Protein AF-A0A7S4NX25-F1 (afdb_monomer_lite)

Organism: NCBI:txid180227

Foldseek 3Di:
DPPDPPDPQWPWDKDFALAAKKKKDKPAWFKWWFDPDDPPGDTHTDHDDPPGIDMFGGQLNCFQLLNPRPGIIMTGGNPDPDDMDMDMDGDHDDQLDKRHHDPVNDDVPDDRPDDIFGRHPCGSPPVDVVSVVVSVVVD

Sequence (139 aa):
QQQQQQDPEMGAGSHVDYGALTLIAEDCAGLEVQRRGSLDNPWEDVPHVEGAFVVNTGYVLEKLTNGRLPATRHRVQNKNAMDRYSLALFLDPNPESIVKPLEALMKEGEKPKYEQCVAGHKGVRFGNPKYLELAAARA

pLDDT: mean 85.26, std 15.99, range [35.06, 98.12]

InterPro domains:
  IPR005123 Oxoglutarate/iron-dependent dioxygenase domain [PS51471] (1-93)
  IPR027443 Isopenicillin N synthase-like superfamily [G3DSA:2.60.120.330] (1-124)
  IPR044861 Isopenicillin N synthase-like, Fe(2+) 2OG dioxygenase domain [PF03171] (5-93)

Secondary structure (DSSP, 8-state):
-------TTEEEEEE--SSSEEEEEESS--EEEE-SS-TTSPEEEPPP-TTPPEEEE-HHHHHHTTTSSPPPEEEEE---SS---EEEEEE---TT-EE---GGGSPTTPPPSS--EESSHHHHHH--HHHHHHHHTT-

Structure (mmCIF, N/CA/C/O backbone):
data_AF-A0A7S4NX25-F1
#
_entry.id   AF-A0A7S4NX25-F1
#
loop_
_atom_site.group_PDB
_atom_site.id
_atom_site.type_symbol
_atom_site.label_atom_id
_atom_site.label_alt_id
_atom_site.label_comp_id
_atom_site.label_asym_id
_atom_site.label_entity_id
_atom_site.label_seq_id
_atom_site.pdbx_PDB_ins_code
_atom_site.Cartn_x
_atom_site.Cartn_y
_atom_site.Cartn_z
_atom_site.occupancy
_atom_site.B_iso_or_equiv
_atom_site.auth_seq_id
_atom_site.auth_comp_id
_atom_site.auth_asym_id
_atom_site.auth_atom_id
_atom_site.pdbx_PDB_model_num
ATOM 1 N N . GLN A 1 1 ? 15.899 10.314 11.008 1.00 35.97 1 GLN A N 1
ATOM 2 C CA . GLN A 1 1 ? 15.892 9.881 9.598 1.00 35.97 1 GLN A CA 1
ATOM 3 C C . GLN A 1 1 ? 16.648 8.564 9.559 1.00 35.97 1 GLN A C 1
ATOM 5 O O . GLN A 1 1 ? 17.832 8.575 9.851 1.00 35.97 1 GLN A O 1
ATOM 10 N N . GLN A 1 2 ? 15.977 7.431 9.346 1.00 35.06 2 GLN A N 1
ATOM 11 C CA . GLN A 1 2 ? 16.694 6.192 9.040 1.00 35.06 2 GLN A CA 1
ATOM 12 C C . GLN A 1 2 ? 16.999 6.246 7.546 1.00 35.06 2 GLN A C 1
ATOM 14 O O . GLN A 1 2 ? 16.084 6.148 6.732 1.00 35.06 2 GLN A O 1
ATOM 19 N N . GLN A 1 3 ? 18.257 6.510 7.200 1.00 35.75 3 GLN A N 1
ATOM 20 C CA . GLN A 1 3 ? 18.756 6.269 5.853 1.00 35.75 3 GLN A CA 1
ATOM 21 C C . GLN A 1 3 ? 18.733 4.753 5.655 1.00 35.75 3 GLN A C 1
ATOM 23 O O . GLN A 1 3 ? 19.567 4.040 6.207 1.00 35.75 3 GLN A O 1
ATOM 28 N N . GLN A 1 4 ? 17.724 4.252 4.941 1.00 47.66 4 GLN A N 1
ATOM 29 C CA . GLN A 1 4 ? 17.807 2.916 4.364 1.00 47.66 4 GLN A CA 1
ATOM 30 C C . GLN A 1 4 ? 18.975 2.957 3.376 1.00 47.66 4 GLN A C 1
ATOM 32 O O . GLN A 1 4 ? 18.961 3.775 2.457 1.00 47.66 4 GLN A O 1
ATOM 37 N N . GLN A 1 5 ? 20.000 2.134 3.608 1.00 42.06 5 GLN A N 1
ATOM 38 C CA . GLN A 1 5 ? 21.013 1.839 2.598 1.00 42.06 5 GLN A CA 1
ATOM 39 C C . GLN A 1 5 ? 20.265 1.398 1.339 1.00 42.06 5 GLN A C 1
ATOM 41 O O . GLN A 1 5 ? 19.586 0.371 1.349 1.00 42.06 5 GLN A O 1
ATOM 46 N N . GLN A 1 6 ? 20.301 2.235 0.305 1.00 47.44 6 GLN A N 1
ATOM 47 C CA . GLN A 1 6 ? 19.767 1.879 -0.998 1.00 47.44 6 GLN A CA 1
ATOM 48 C C . GLN A 1 6 ? 20.719 0.841 -1.576 1.00 47.44 6 GLN A C 1
ATOM 50 O O . GLN A 1 6 ? 21.867 1.148 -1.892 1.00 47.44 6 GLN A O 1
ATOM 55 N N . ASP A 1 7 ? 20.248 -0.398 -1.625 1.00 58.88 7 ASP A N 1
ATOM 56 C CA . ASP A 1 7 ? 20.858 -1.423 -2.451 1.00 58.88 7 ASP A CA 1
ATOM 57 C C . ASP A 1 7 ? 20.791 -0.924 -3.906 1.00 58.88 7 ASP A C 1
ATOM 59 O O . ASP A 1 7 ? 19.689 -0.587 -4.355 1.00 58.88 7 ASP A O 1
ATOM 63 N N . PRO A 1 8 ? 21.921 -0.791 -4.625 1.00 59.72 8 PRO A N 1
ATOM 64 C CA . PRO A 1 8 ? 21.924 -0.313 -6.008 1.00 59.72 8 PRO A CA 1
ATOM 65 C C . PRO A 1 8 ? 21.046 -1.159 -6.946 1.00 59.72 8 PRO A C 1
ATOM 67 O O . PRO A 1 8 ? 20.664 -0.677 -8.011 1.00 59.72 8 PRO A O 1
ATOM 70 N N . GLU A 1 9 ? 20.672 -2.379 -6.548 1.00 71.12 9 GLU A N 1
ATOM 71 C CA . GLU A 1 9 ? 19.756 -3.248 -7.294 1.00 71.12 9 GLU A CA 1
ATOM 72 C C . GLU A 1 9 ? 18.261 -2.999 -6.992 1.00 71.12 9 GLU A C 1
ATOM 74 O O . GLU A 1 9 ? 17.394 -3.555 -7.669 1.00 71.12 9 GLU A O 1
ATOM 79 N N . MET A 1 10 ? 17.910 -2.137 -6.028 1.00 81.56 10 MET A N 1
ATOM 80 C CA . MET A 1 10 ? 16.510 -1.844 -5.690 1.00 81.56 10 MET A CA 1
ATOM 81 C C . MET A 1 10 ? 15.996 -0.545 -6.318 1.00 81.56 10 MET A C 1
ATOM 83 O O . MET A 1 10 ? 16.443 0.551 -5.983 1.00 81.56 10 MET A O 1
ATOM 87 N N . GLY A 1 11 ? 14.948 -0.661 -7.139 1.00 87.31 11 GLY A N 1
ATOM 88 C CA . GLY A 1 11 ? 14.197 0.486 -7.655 1.00 87.31 11 GLY A CA 1
ATOM 89 C C . GLY A 1 11 ? 13.391 1.208 -6.566 1.00 87.31 11 GLY A C 1
ATOM 90 O O . GLY A 1 11 ? 13.243 2.428 -6.600 1.00 87.31 11 GLY A O 1
ATOM 91 N N . ALA A 1 12 ? 12.909 0.473 -5.559 1.00 92.88 12 ALA A N 1
ATOM 92 C CA . ALA A 1 12 ? 12.271 1.034 -4.372 1.00 92.88 12 ALA A CA 1
ATOM 93 C C . ALA A 1 12 ? 12.465 0.104 -3.171 1.00 92.88 12 ALA A C 1
ATOM 95 O O . ALA A 1 12 ? 12.126 -1.080 -3.221 1.00 92.88 12 ALA A O 1
ATOM 96 N N . GLY A 1 13 ? 12.974 0.661 -2.069 1.00 93.12 13 GLY A N 1
ATOM 97 C CA . GLY A 1 13 ? 13.141 -0.067 -0.815 1.00 93.12 13 GLY A CA 1
ATOM 98 C C . GLY A 1 13 ? 11.813 -0.544 -0.235 1.00 93.12 13 GLY A C 1
ATOM 99 O O . GLY A 1 13 ? 10.740 -0.068 -0.599 1.00 93.12 13 GLY A O 1
ATOM 100 N N . SER A 1 14 ? 11.869 -1.491 0.696 1.00 93.69 14 SER A N 1
ATOM 101 C CA . SER A 1 14 ? 10.642 -2.057 1.239 1.00 93.69 14 SER A CA 1
ATOM 102 C C . SER A 1 14 ? 9.850 -1.081 2.116 1.00 93.69 14 SER A C 1
ATOM 104 O O . SER A 1 14 ? 10.376 -0.532 3.091 1.00 93.69 14 SER A O 1
ATOM 106 N N . HIS A 1 15 ? 8.561 -0.936 1.804 1.00 93.56 15 HIS A N 1
ATOM 107 C CA . HIS A 1 15 ? 7.640 -0.034 2.485 1.00 93.56 15 HIS A CA 1
ATOM 108 C C . HIS A 1 15 ? 6.177 -0.492 2.369 1.00 93.56 15 HIS A C 1
ATOM 110 O O . HIS A 1 15 ? 5.868 -1.555 1.836 1.00 93.56 15 HIS A O 1
ATOM 116 N N . VAL A 1 16 ? 5.290 0.311 2.946 1.00 92.25 16 VAL A N 1
ATOM 117 C CA . VAL A 1 16 ? 3.834 0.261 2.795 1.00 92.25 16 VAL A CA 1
ATOM 118 C C . VAL A 1 16 ? 3.368 1.676 2.490 1.00 92.25 16 VAL A C 1
ATOM 120 O O . VAL A 1 16 ? 3.954 2.639 2.999 1.00 92.25 16 VAL A O 1
ATOM 123 N N . ASP A 1 17 ? 2.302 1.799 1.711 1.00 94.00 17 ASP A N 1
ATOM 124 C CA . ASP A 1 17 ? 1.740 3.106 1.400 1.00 94.00 17 ASP A CA 1
ATOM 125 C C . ASP A 1 17 ? 0.927 3.661 2.564 1.00 94.00 17 ASP A C 1
ATOM 127 O O . ASP A 1 17 ? 0.245 2.938 3.296 1.00 94.00 17 ASP A O 1
ATOM 131 N N . TYR A 1 18 ? 1.001 4.978 2.744 1.00 89.62 18 TYR A N 1
ATOM 132 C CA . TYR A 1 18 ? 0.282 5.657 3.821 1.00 89.62 18 TYR A CA 1
ATOM 133 C C . TYR A 1 18 ? -1.186 5.900 3.476 1.00 89.62 18 TYR A C 1
ATOM 135 O O . TYR A 1 18 ? -2.016 5.843 4.380 1.00 89.62 18 TYR A O 1
ATOM 143 N N . GLY A 1 19 ? -1.486 6.143 2.198 1.00 91.19 19 GLY A N 1
ATOM 144 C CA . GLY A 1 19 ? -2.801 6.533 1.700 1.00 91.19 19 GLY A CA 1
ATOM 145 C C . GLY A 1 19 ? -3.856 5.441 1.713 1.00 91.19 19 GLY A C 1
ATOM 146 O O . GLY A 1 19 ? -3.754 4.448 2.438 1.00 91.19 19 GLY A O 1
ATOM 147 N N . ALA A 1 20 ? -4.928 5.642 0.948 1.00 95.00 20 ALA A N 1
ATOM 148 C CA . ALA A 1 20 ? -6.001 4.660 0.863 1.00 95.00 20 ALA A CA 1
ATOM 149 C C . ALA A 1 20 ? -5.681 3.592 -0.189 1.00 95.00 20 ALA A C 1
ATOM 151 O O . ALA A 1 20 ? -5.637 2.401 0.128 1.00 95.00 20 ALA A O 1
ATOM 152 N N . LEU A 1 21 ? -5.430 4.028 -1.422 1.00 97.00 21 LEU A N 1
ATOM 153 C CA . LEU A 1 21 ? -5.135 3.171 -2.566 1.00 97.00 21 LEU A CA 1
ATOM 154 C C . LEU A 1 21 ? -4.013 3.785 -3.396 1.00 97.00 21 LEU A C 1
ATOM 156 O O . LEU A 1 21 ? -3.941 5.005 -3.519 1.00 97.00 21 LEU A O 1
ATOM 160 N N . THR A 1 22 ? -3.215 2.940 -4.030 1.00 97.62 22 THR A N 1
ATOM 161 C CA . THR A 1 22 ? -2.259 3.358 -5.056 1.00 97.62 22 THR A CA 1
ATOM 162 C C . THR A 1 22 ? -2.517 2.548 -6.313 1.00 97.62 22 THR A C 1
ATOM 164 O O . THR A 1 22 ? -2.720 1.335 -6.245 1.00 97.62 22 THR A O 1
ATOM 167 N N . LEU A 1 23 ? -2.561 3.233 -7.453 1.00 98.12 23 LEU A N 1
ATOM 168 C CA . LEU A 1 23 ? -2.692 2.630 -8.773 1.00 98.12 23 LEU A CA 1
ATOM 169 C C . LEU A 1 23 ? -1.355 2.769 -9.487 1.00 98.12 23 LEU A C 1
ATOM 171 O O . LEU A 1 23 ? -0.851 3.881 -9.641 1.00 98.12 23 LEU A O 1
ATOM 175 N N . ILE A 1 24 ? -0.792 1.652 -9.924 1.00 97.75 24 ILE A N 1
ATOM 176 C CA . ILE A 1 24 ? 0.518 1.598 -10.561 1.00 97.75 24 ILE A CA 1
ATOM 177 C C . ILE A 1 24 ? 0.336 1.095 -11.987 1.00 97.75 24 ILE A C 1
ATOM 179 O O . ILE A 1 24 ? -0.141 -0.018 -12.204 1.00 97.75 24 ILE A O 1
ATOM 183 N N . ALA A 1 25 ? 0.725 1.923 -12.952 1.00 97.81 25 ALA A N 1
ATOM 184 C CA . ALA A 1 25 ? 1.021 1.480 -14.306 1.00 97.81 25 ALA A CA 1
ATOM 185 C C . ALA A 1 25 ? 2.518 1.192 -14.396 1.00 97.81 25 ALA A C 1
ATOM 187 O O . ALA A 1 25 ? 3.336 2.014 -13.983 1.00 97.81 25 ALA A O 1
ATOM 188 N N . GLU A 1 26 ? 2.878 0.040 -14.934 1.00 95.12 26 GLU A N 1
ATOM 189 C CA . GLU A 1 26 ? 4.261 -0.392 -15.118 1.00 95.12 26 GLU A CA 1
ATOM 190 C C . GLU A 1 26 ? 4.421 -1.005 -16.506 1.00 95.12 26 GLU A C 1
ATOM 192 O O . GLU A 1 26 ? 3.467 -1.564 -17.043 1.00 95.12 26 GLU A O 1
ATOM 197 N N . ASP A 1 27 ? 5.607 -0.880 -17.093 1.00 94.25 27 ASP A N 1
ATOM 198 C CA . ASP A 1 27 ? 5.923 -1.410 -18.425 1.00 94.25 27 ASP A CA 1
ATOM 199 C C . ASP A 1 27 ? 6.534 -2.820 -18.400 1.00 94.25 27 ASP A C 1
ATOM 201 O O . ASP A 1 27 ? 6.572 -3.500 -19.424 1.00 94.25 27 ASP A O 1
ATOM 205 N N . CYS A 1 28 ? 7.001 -3.275 -17.237 1.00 93.69 28 CYS A N 1
ATOM 206 C CA . CYS A 1 28 ? 7.523 -4.618 -17.021 1.00 93.69 28 CYS A CA 1
ATOM 207 C C . CYS A 1 28 ? 7.514 -5.009 -15.532 1.00 93.69 28 CYS A C 1
ATOM 209 O O . CYS A 1 28 ? 7.298 -4.183 -14.637 1.00 93.69 28 CYS A O 1
ATOM 211 N N . ALA A 1 29 ? 7.754 -6.298 -15.269 1.00 93.44 29 ALA A N 1
ATOM 212 C CA . ALA A 1 29 ? 7.768 -6.865 -13.922 1.00 93.44 29 ALA A CA 1
ATOM 213 C C . ALA A 1 29 ? 8.892 -6.270 -13.050 1.00 93.44 29 ALA A C 1
ATOM 215 O O . ALA A 1 29 ? 9.888 -5.748 -13.550 1.00 93.44 29 ALA A O 1
ATOM 216 N N . GLY A 1 30 ? 8.748 -6.375 -11.730 1.00 94.31 30 GLY A N 1
ATOM 217 C CA . GLY A 1 30 ? 9.762 -5.923 -10.766 1.00 94.31 30 GLY A CA 1
ATOM 218 C C . GLY A 1 30 ? 9.192 -5.574 -9.394 1.00 94.31 30 GLY A C 1
ATOM 219 O O . GLY A 1 30 ? 9.934 -5.533 -8.412 1.00 94.31 30 GLY A O 1
ATOM 220 N N . LEU A 1 31 ? 7.879 -5.345 -9.310 1.00 96.44 31 LEU A N 1
ATOM 221 C CA . LEU A 1 31 ? 7.170 -5.191 -8.048 1.00 96.44 31 LEU A CA 1
ATOM 222 C C . LEU A 1 31 ? 7.076 -6.539 -7.322 1.00 96.44 31 LEU A C 1
ATOM 224 O O . LEU A 1 31 ? 6.626 -7.537 -7.881 1.00 96.44 31 LEU A O 1
ATOM 228 N N . GLU A 1 32 ? 7.447 -6.538 -6.047 1.00 96.69 32 GLU A N 1
ATOM 229 C CA . GLU A 1 32 ? 7.272 -7.672 -5.148 1.00 96.69 32 GLU A CA 1
ATOM 230 C C . GLU A 1 32 ? 6.424 -7.262 -3.946 1.00 96.69 32 GLU A C 1
ATOM 232 O O . GLU A 1 32 ? 6.563 -6.157 -3.411 1.00 96.69 32 GLU A O 1
ATOM 237 N N . VAL A 1 33 ? 5.585 -8.181 -3.477 1.00 96.25 33 VAL A N 1
ATOM 238 C CA . VAL A 1 33 ? 4.760 -8.022 -2.277 1.00 96.25 33 VAL A CA 1
ATOM 239 C C . VAL A 1 33 ? 5.150 -9.042 -1.219 1.00 96.25 33 VAL A C 1
ATOM 241 O O . VAL A 1 33 ? 5.602 -10.141 -1.521 1.00 96.25 33 VAL A O 1
ATOM 244 N N . GLN A 1 34 ? 4.964 -8.688 0.046 1.00 94.69 34 GLN A N 1
ATOM 245 C CA . GLN A 1 34 ? 5.150 -9.596 1.170 1.00 94.69 34 GLN A CA 1
ATOM 246 C C . GLN A 1 34 ? 3.821 -9.732 1.911 1.00 94.69 34 GLN A C 1
ATOM 248 O O . GLN A 1 34 ? 3.247 -8.742 2.378 1.00 94.69 34 GLN A O 1
ATOM 253 N N . ARG A 1 35 ? 3.322 -10.968 2.030 1.00 88.25 35 ARG A N 1
ATOM 254 C CA . ARG A 1 35 ? 2.085 -11.245 2.771 1.00 88.25 35 ARG A CA 1
ATOM 255 C C . ARG A 1 35 ? 2.221 -10.804 4.227 1.00 88.25 35 ARG A C 1
ATOM 257 O O . ARG A 1 35 ? 3.262 -10.995 4.856 1.00 88.25 35 ARG A O 1
ATOM 264 N N . ARG A 1 36 ? 1.140 -10.262 4.790 1.00 81.00 36 ARG A N 1
ATOM 265 C CA . ARG A 1 36 ? 1.079 -9.869 6.205 1.00 81.00 36 ARG A CA 1
ATOM 266 C C . ARG A 1 36 ? 1.199 -11.100 7.115 1.00 81.00 36 ARG A C 1
ATOM 268 O O . ARG A 1 36 ? 0.681 -12.164 6.791 1.00 81.00 36 ARG A O 1
ATOM 275 N N . GLY A 1 37 ? 1.844 -10.940 8.269 1.00 79.75 37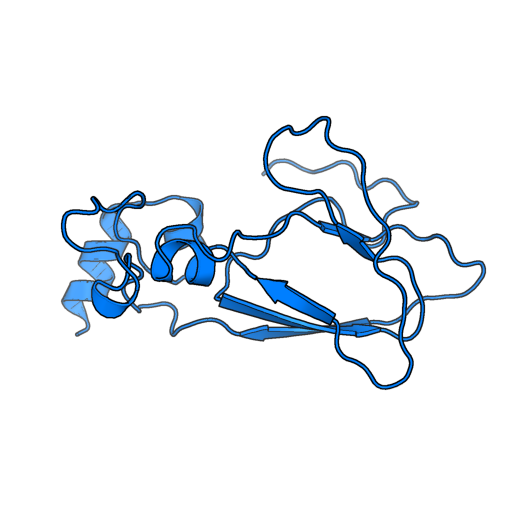 GLY A N 1
ATOM 276 C CA . GLY A 1 37 ? 2.012 -12.001 9.265 1.00 79.75 37 GLY A CA 1
ATOM 277 C C . GLY A 1 37 ? 3.392 -11.929 9.901 1.00 79.75 37 GLY A C 1
ATOM 278 O O . GLY A 1 37 ? 3.557 -11.249 10.909 1.00 79.75 37 GLY A O 1
ATOM 279 N N . SER A 1 38 ? 4.371 -12.589 9.282 1.00 79.12 38 SER A N 1
ATOM 280 C CA . SER A 1 38 ? 5.781 -12.506 9.673 1.00 79.12 38 SER A CA 1
ATOM 281 C C . SER A 1 38 ? 6.573 -11.636 8.697 1.00 79.12 38 SER A C 1
ATOM 283 O O . SER A 1 38 ? 6.301 -11.638 7.497 1.00 79.12 38 SER A O 1
ATOM 285 N N . LEU A 1 39 ? 7.592 -10.936 9.206 1.00 81.12 39 LEU A N 1
ATOM 286 C CA . LEU A 1 39 ? 8.602 -10.277 8.369 1.00 81.12 39 LEU A CA 1
ATOM 287 C C . LEU A 1 39 ? 9.490 -11.281 7.620 1.00 81.12 39 LEU A C 1
ATOM 289 O O . LEU A 1 39 ? 10.149 -10.891 6.658 1.00 81.12 39 LEU A O 1
ATOM 293 N N . ASP A 1 40 ? 9.456 -12.552 8.023 1.00 86.06 40 ASP A N 1
ATOM 294 C CA . ASP A 1 40 ? 10.164 -13.662 7.379 1.00 86.06 40 ASP A CA 1
ATOM 295 C C . ASP A 1 40 ? 9.364 -14.284 6.226 1.00 86.06 40 ASP A C 1
ATOM 297 O O . ASP A 1 40 ? 9.850 -15.196 5.557 1.00 86.06 40 ASP A O 1
ATOM 301 N N . ASN A 1 41 ? 8.126 -13.825 5.992 1.00 90.75 41 ASN A N 1
ATOM 302 C CA . ASN A 1 41 ? 7.342 -14.286 4.852 1.00 90.75 41 ASN A CA 1
ATOM 303 C C . ASN A 1 41 ? 8.121 -14.025 3.552 1.00 90.75 41 ASN A C 1
ATOM 305 O O . ASN A 1 41 ? 8.733 -12.962 3.411 1.00 90.75 41 ASN A O 1
ATOM 309 N N . PRO A 1 42 ? 8.098 -14.955 2.587 1.00 93.75 42 PRO A N 1
ATOM 310 C CA . PRO A 1 42 ? 8.799 -14.746 1.334 1.00 93.75 42 PRO A CA 1
ATOM 311 C C . PRO A 1 42 ? 8.211 -13.553 0.574 1.00 93.75 42 PRO A C 1
ATOM 313 O O . PRO A 1 42 ? 7.025 -13.230 0.692 1.00 93.75 42 PRO A O 1
ATOM 316 N N . TRP A 1 43 ? 9.070 -12.904 -0.205 1.00 95.31 43 TRP A N 1
ATOM 317 C CA . TRP A 1 43 ? 8.652 -11.953 -1.224 1.00 95.31 43 TRP A CA 1
ATOM 318 C C . TRP A 1 43 ? 8.034 -12.711 -2.398 1.00 95.31 43 TRP A C 1
ATOM 320 O O . TRP A 1 43 ? 8.546 -13.753 -2.805 1.00 95.31 43 TRP A O 1
ATOM 330 N N . GLU A 1 44 ? 6.935 -12.189 -2.921 1.00 95.44 44 GLU A N 1
ATOM 331 C CA . GLU A 1 44 ? 6.192 -12.756 -4.041 1.00 95.44 44 GLU A CA 1
ATOM 332 C C . GLU A 1 44 ? 6.168 -11.752 -5.189 1.00 95.44 44 GLU A C 1
ATOM 334 O O . GLU A 1 44 ? 5.840 -10.582 -4.987 1.00 95.44 44 GLU A O 1
ATOM 339 N N . ASP A 1 45 ? 6.509 -12.217 -6.388 1.00 95.56 45 ASP A N 1
ATOM 340 C CA . ASP A 1 45 ? 6.460 -11.406 -7.599 1.00 95.56 45 ASP A CA 1
ATOM 341 C C . ASP A 1 45 ? 5.021 -11.045 -7.969 1.00 95.56 45 ASP A C 1
ATOM 343 O O . ASP A 1 45 ? 4.130 -11.900 -7.997 1.00 95.56 45 ASP A O 1
ATOM 347 N N . VAL A 1 46 ? 4.810 -9.775 -8.310 1.00 95.75 46 VAL A N 1
ATOM 348 C CA . VAL A 1 46 ? 3.589 -9.333 -8.979 1.00 95.75 46 VAL A CA 1
ATOM 349 C C . VAL A 1 46 ? 3.803 -9.494 -10.486 1.00 95.75 46 VAL A C 1
ATOM 351 O O . VAL A 1 46 ? 4.725 -8.884 -11.037 1.00 95.75 46 VAL A O 1
ATOM 354 N N . PRO A 1 47 ? 3.002 -10.326 -11.177 1.00 94.25 47 PRO A N 1
ATOM 355 C CA . PRO A 1 47 ? 3.142 -10.487 -12.613 1.00 94.25 47 PRO A CA 1
ATOM 356 C C . PRO A 1 47 ? 2.730 -9.200 -13.326 1.00 94.25 47 PRO A C 1
ATOM 358 O O . PRO A 1 47 ? 1.663 -8.648 -13.057 1.00 94.25 47 PRO A O 1
ATOM 361 N N . HIS A 1 48 ? 3.548 -8.772 -14.285 1.00 94.88 48 HIS A N 1
ATOM 362 C CA . HIS A 1 48 ? 3.151 -7.719 -15.206 1.00 94.88 48 HIS A CA 1
ATOM 363 C C . HIS A 1 48 ? 2.047 -8.236 -16.138 1.00 94.88 48 HIS A C 1
ATOM 365 O O . HIS A 1 48 ? 2.174 -9.308 -16.736 1.00 94.88 48 HIS A O 1
ATOM 371 N N . VAL A 1 49 ? 0.977 -7.455 -16.268 1.00 96.50 49 VAL A N 1
ATOM 372 C CA . VAL A 1 49 ? -0.132 -7.714 -17.188 1.00 96.50 49 VAL A CA 1
ATOM 373 C C . VAL A 1 49 ? -0.303 -6.485 -18.073 1.00 96.50 49 VAL A C 1
ATOM 375 O O . VAL A 1 49 ? -0.582 -5.393 -17.577 1.00 96.50 49 VAL A O 1
ATOM 378 N N . GLU A 1 50 ? -0.135 -6.664 -19.383 1.00 95.94 50 GLU A N 1
ATOM 379 C CA . GLU A 1 50 ? -0.205 -5.571 -20.352 1.00 95.94 50 GLU A CA 1
ATOM 380 C C . GLU A 1 50 ? -1.568 -4.860 -20.291 1.00 95.94 50 GLU A C 1
ATOM 382 O O . GLU A 1 50 ? -2.627 -5.492 -20.294 1.00 95.94 50 GLU A O 1
ATOM 387 N N . GLY A 1 51 ? -1.538 -3.527 -20.210 1.00 95.69 51 GLY A N 1
ATOM 388 C CA . GLY A 1 51 ? -2.737 -2.689 -20.129 1.00 95.69 51 GLY A CA 1
ATOM 389 C C . GLY A 1 51 ? -3.462 -2.708 -18.776 1.00 95.69 51 GLY A C 1
ATOM 390 O O . GLY A 1 51 ? -4.518 -2.085 -18.657 1.00 95.69 51 GLY A O 1
ATOM 391 N N . ALA A 1 52 ? -2.928 -3.391 -17.759 1.00 97.31 52 ALA A N 1
ATOM 392 C CA . ALA A 1 52 ? -3.505 -3.419 -16.420 1.00 97.31 52 ALA A CA 1
ATOM 393 C C . ALA A 1 52 ? -2.849 -2.403 -15.474 1.00 97.31 52 ALA A C 1
ATOM 395 O O . ALA A 1 52 ? -1.699 -2.000 -15.644 1.00 97.31 52 ALA A O 1
ATOM 396 N N . PHE A 1 53 ? -3.587 -2.041 -14.423 1.00 97.88 53 PHE A N 1
ATOM 397 C CA . PHE A 1 53 ? -3.028 -1.376 -13.252 1.00 97.88 53 PHE A CA 1
ATOM 398 C C . PHE A 1 53 ? -2.847 -2.390 -12.130 1.00 97.88 53 PHE A C 1
ATOM 400 O O . PHE A 1 53 ? -3.767 -3.154 -11.825 1.00 97.88 53 PHE A O 1
ATOM 407 N N . VAL A 1 54 ? -1.706 -2.332 -11.450 1.00 97.50 54 VAL A N 1
ATOM 408 C CA . VAL A 1 54 ? -1.590 -2.920 -10.116 1.00 97.50 54 VAL A CA 1
ATOM 409 C C . VAL A 1 54 ? -2.258 -1.970 -9.127 1.00 97.50 54 VAL A C 1
ATOM 411 O O . VAL A 1 54 ? -2.032 -0.761 -9.169 1.00 97.50 54 VAL A O 1
ATOM 414 N N . VAL A 1 55 ? -3.094 -2.506 -8.239 1.00 97.25 55 VAL A N 1
ATOM 415 C CA . VAL A 1 55 ? -3.763 -1.723 -7.194 1.00 97.25 55 VAL A CA 1
ATOM 416 C C . VAL A 1 55 ? -3.343 -2.247 -5.835 1.00 97.25 55 VAL A C 1
ATOM 418 O O . VAL A 1 55 ? -3.609 -3.403 -5.505 1.00 97.25 55 VAL A O 1
ATOM 421 N N . ASN A 1 56 ? -2.719 -1.392 -5.029 1.00 95.00 56 ASN A N 1
ATOM 422 C CA . ASN A 1 56 ? -2.339 -1.731 -3.666 1.00 95.00 56 ASN A CA 1
ATOM 423 C C . ASN A 1 56 ? -3.078 -0.871 -2.639 1.00 95.00 56 ASN A C 1
ATOM 425 O O . ASN A 1 56 ? -3.453 0.276 -2.868 1.00 95.00 56 ASN A O 1
ATOM 429 N N . THR A 1 57 ? -3.290 -1.467 -1.476 1.00 96.12 57 THR A N 1
ATOM 430 C CA . THR A 1 57 ? -3.951 -0.877 -0.315 1.00 96.12 57 THR A CA 1
ATOM 431 C C . THR A 1 57 ? -2.920 -0.232 0.609 1.00 96.12 57 THR A C 1
ATOM 433 O O . THR A 1 57 ? -1.841 -0.791 0.832 1.00 96.12 57 THR A O 1
ATOM 436 N N . GLY A 1 58 ? -3.256 0.933 1.167 1.00 94.94 58 GLY A N 1
ATOM 437 C CA . GLY A 1 58 ? -2.428 1.645 2.143 1.00 94.94 58 GLY A CA 1
ATOM 438 C C . GLY A 1 58 ? -3.043 1.714 3.546 1.00 94.94 58 GLY A C 1
ATOM 439 O O . GLY A 1 58 ? -4.133 1.194 3.814 1.00 94.94 58 GLY A O 1
ATOM 440 N N . TYR A 1 59 ? -2.326 2.357 4.472 1.00 92.88 59 TYR A N 1
ATOM 441 C CA . TYR A 1 59 ? -2.695 2.418 5.891 1.00 92.88 59 TYR A CA 1
ATOM 442 C C . TYR A 1 59 ? -4.028 3.109 6.174 1.00 92.88 59 TYR A C 1
ATOM 444 O O . TYR A 1 59 ? -4.725 2.702 7.109 1.00 92.88 59 TYR A O 1
ATOM 452 N N . VAL A 1 60 ? -4.398 4.144 5.415 1.00 95.06 60 VAL A N 1
ATOM 453 C CA . VAL A 1 60 ? -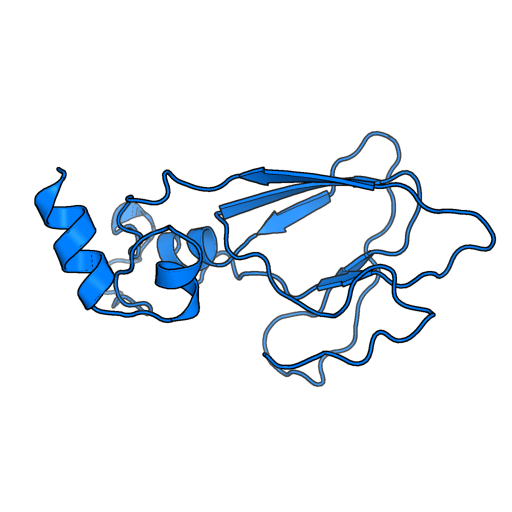5.700 4.799 5.603 1.00 95.06 60 VAL A CA 1
ATOM 454 C C . VAL A 1 60 ? -6.822 3.794 5.360 1.00 95.06 60 VAL A C 1
ATOM 456 O O . VAL A 1 60 ? -7.711 3.669 6.200 1.00 95.06 60 VAL A O 1
ATOM 459 N N . LEU A 1 61 ? -6.771 3.034 4.263 1.00 96.38 61 LEU A N 1
ATOM 460 C CA . LEU A 1 61 ? -7.817 2.061 3.947 1.00 96.38 61 LEU A CA 1
ATOM 461 C C . LEU A 1 61 ? -7.825 0.884 4.932 1.00 96.38 61 LEU A C 1
ATOM 463 O O . LEU A 1 61 ? -8.899 0.422 5.331 1.00 96.38 61 LEU A O 1
ATOM 467 N N . GLU A 1 62 ? -6.651 0.447 5.398 1.00 95.62 62 GLU A N 1
ATOM 468 C CA . GLU A 1 62 ? -6.557 -0.544 6.475 1.00 95.62 62 GLU A CA 1
ATOM 469 C C . GLU A 1 62 ? -7.306 -0.068 7.727 1.00 95.62 62 GLU A C 1
ATOM 471 O O . GLU A 1 62 ? -8.146 -0.797 8.262 1.00 95.62 62 GLU A O 1
ATOM 476 N N . LYS A 1 63 ? -7.072 1.175 8.165 1.00 95.31 63 LYS A N 1
ATOM 477 C CA . LYS A 1 63 ? -7.754 1.756 9.330 1.00 95.31 63 LYS A CA 1
ATOM 478 C C . LYS A 1 63 ? -9.259 1.879 9.106 1.00 95.31 63 LYS A C 1
ATOM 480 O O . LYS A 1 63 ? -10.023 1.426 9.956 1.00 95.31 63 LYS A O 1
ATOM 485 N N . LEU A 1 64 ? -9.687 2.437 7.969 1.00 96.31 64 LEU A N 1
ATOM 486 C CA . LEU A 1 64 ? -11.108 2.608 7.634 1.00 96.31 64 LEU A CA 1
ATOM 487 C C . LEU A 1 64 ? -11.862 1.270 7.650 1.00 96.31 64 LEU A C 1
ATOM 489 O O . LEU A 1 64 ? -12.997 1.205 8.114 1.00 96.31 64 LEU A O 1
ATOM 493 N N . THR A 1 65 ? -11.224 0.187 7.204 1.00 96.94 65 THR A N 1
ATOM 494 C CA . THR A 1 65 ? -11.838 -1.151 7.120 1.00 96.94 65 THR A CA 1
ATOM 495 C C . THR A 1 65 ? -11.667 -1.996 8.389 1.00 96.94 65 THR A C 1
ATOM 497 O O . THR A 1 65 ? -12.001 -3.187 8.407 1.00 96.94 65 THR A O 1
ATOM 500 N N . ASN A 1 66 ? -11.132 -1.409 9.464 1.00 96.44 66 ASN A N 1
ATOM 501 C CA . ASN A 1 66 ? -10.758 -2.109 10.694 1.00 96.44 66 ASN A CA 1
ATOM 502 C C . ASN A 1 66 ? -9.830 -3.321 10.445 1.00 96.44 66 ASN A C 1
ATOM 504 O O . ASN A 1 66 ? -9.937 -4.367 11.094 1.00 96.44 66 ASN A O 1
ATOM 508 N N . GLY A 1 67 ? -8.918 -3.195 9.479 1.00 94.31 67 GLY A N 1
ATOM 509 C CA . GLY A 1 67 ? -7.891 -4.188 9.166 1.00 94.31 67 GLY A CA 1
ATOM 510 C C . GLY A 1 67 ? -8.335 -5.318 8.239 1.00 94.31 67 GLY A C 1
ATOM 511 O O . GLY A 1 67 ? -7.621 -6.314 8.139 1.00 94.31 67 GLY A O 1
ATOM 512 N N . ARG A 1 68 ? -9.505 -5.204 7.595 1.00 94.12 68 ARG A N 1
ATOM 513 C CA . ARG A 1 68 ? -9.994 -6.198 6.618 1.00 94.12 68 ARG A CA 1
ATOM 514 C C . ARG A 1 68 ? -9.243 -6.127 5.294 1.00 94.12 68 ARG A C 1
ATOM 516 O O . ARG A 1 68 ? -9.008 -7.165 4.688 1.00 94.12 68 ARG A O 1
ATOM 523 N N . LEU A 1 69 ? -8.878 -4.918 4.869 1.00 94.50 69 LEU A N 1
ATOM 524 C CA . LEU A 1 69 ? -8.033 -4.674 3.705 1.00 94.50 69 LEU A CA 1
ATOM 525 C C . LEU A 1 69 ? -6.655 -4.223 4.206 1.00 94.50 69 LEU A C 1
ATOM 527 O O . LEU A 1 69 ? -6.480 -3.039 4.490 1.00 94.50 69 LEU A O 1
ATOM 531 N N . PRO A 1 70 ? -5.704 -5.149 4.414 1.00 92.69 70 PRO A N 1
ATOM 532 C CA . PRO A 1 70 ? -4.411 -4.818 5.003 1.00 92.69 70 PRO A CA 1
ATOM 533 C C . PRO A 1 70 ? -3.576 -3.955 4.056 1.00 92.69 70 PRO A C 1
ATOM 535 O O . PRO A 1 70 ? -3.602 -4.177 2.851 1.00 92.69 70 PRO A O 1
ATOM 538 N N . ALA A 1 71 ? -2.792 -3.024 4.590 1.00 94.12 71 ALA A N 1
ATOM 539 C CA . ALA A 1 71 ? -1.763 -2.309 3.856 1.00 94.12 71 ALA A CA 1
ATOM 540 C C . ALA A 1 71 ? -0.661 -3.300 3.462 1.00 94.12 71 ALA A C 1
ATOM 542 O O . ALA A 1 71 ? -0.028 -3.927 4.319 1.00 94.12 71 ALA A O 1
ATOM 543 N N . THR A 1 72 ? -0.462 -3.487 2.159 1.00 91.62 72 THR A N 1
ATOM 544 C CA . THR A 1 72 ? 0.415 -4.552 1.659 1.00 91.62 72 THR A CA 1
ATOM 545 C C . THR A 1 72 ? 1.846 -4.049 1.563 1.00 91.62 72 THR A C 1
ATOM 547 O O . THR A 1 72 ? 2.126 -3.054 0.889 1.00 91.62 72 THR A O 1
ATOM 550 N N . ARG A 1 73 ? 2.766 -4.732 2.253 1.00 94.94 73 ARG A N 1
ATOM 551 C CA . ARG A 1 73 ? 4.192 -4.410 2.192 1.00 94.94 73 ARG A CA 1
ATOM 552 C C . ARG A 1 73 ? 4.727 -4.796 0.825 1.00 94.94 73 ARG A C 1
ATOM 554 O O . ARG A 1 73 ? 4.483 -5.906 0.362 1.00 94.94 73 ARG A O 1
ATOM 561 N N . HIS A 1 74 ? 5.450 -3.883 0.200 1.00 96.19 74 HIS A N 1
ATOM 562 C CA . HIS A 1 74 ? 5.950 -4.050 -1.153 1.00 96.19 74 HIS A CA 1
ATOM 563 C C . HIS A 1 74 ? 7.349 -3.444 -1.309 1.00 96.19 74 HIS A C 1
ATOM 565 O O . HIS A 1 74 ? 7.824 -2.697 -0.444 1.00 96.19 74 HIS A O 1
ATOM 571 N N . ARG A 1 75 ? 8.040 -3.834 -2.379 1.00 95.88 75 ARG A N 1
ATOM 572 C CA . ARG A 1 75 ? 9.335 -3.292 -2.818 1.00 95.88 75 ARG A CA 1
ATOM 573 C C . ARG A 1 75 ? 9.461 -3.434 -4.333 1.00 95.88 75 ARG A C 1
ATOM 575 O O . ARG A 1 75 ? 8.699 -4.183 -4.935 1.00 95.88 75 ARG A O 1
ATOM 582 N N . VAL A 1 76 ? 10.436 -2.760 -4.934 1.00 95.81 76 VAL A N 1
ATOM 583 C CA . VAL A 1 76 ? 10.751 -2.926 -6.359 1.00 95.81 76 VAL A CA 1
ATOM 584 C C . VAL A 1 76 ? 12.193 -3.386 -6.507 1.00 95.81 76 VAL A C 1
ATOM 586 O O . VAL A 1 76 ? 13.110 -2.723 -6.020 1.00 95.81 76 VAL A O 1
ATOM 589 N N . GLN A 1 77 ? 12.367 -4.508 -7.198 1.00 92.62 77 GLN A N 1
ATOM 590 C CA . GLN A 1 77 ? 13.657 -5.077 -7.571 1.00 92.62 77 GLN A CA 1
ATOM 591 C C . GLN A 1 77 ? 13.952 -4.784 -9.042 1.00 92.62 77 GLN A C 1
ATOM 593 O O . GLN A 1 77 ? 13.092 -4.989 -9.903 1.00 92.62 77 GLN A O 1
ATOM 598 N N . ASN A 1 78 ? 15.177 -4.362 -9.350 1.00 85.62 78 ASN A N 1
ATOM 599 C CA . ASN A 1 78 ? 15.622 -4.195 -10.731 1.00 85.62 78 ASN A CA 1
ATOM 600 C C . ASN A 1 78 ? 16.044 -5.558 -11.292 1.00 85.62 78 ASN A C 1
ATOM 602 O O . ASN A 1 78 ? 17.215 -5.920 -11.281 1.00 85.62 78 ASN A O 1
ATOM 606 N N . LYS A 1 79 ? 15.068 -6.341 -11.763 1.00 79.75 79 LYS A N 1
ATOM 607 C CA . LYS A 1 79 ? 15.303 -7.683 -12.333 1.00 79.75 79 LYS A CA 1
ATOM 608 C C . LYS A 1 79 ? 15.550 -7.676 -13.843 1.00 79.75 79 LYS A C 1
ATOM 610 O O . LYS A 1 79 ? 15.863 -8.715 -14.421 1.00 79.75 79 LYS A O 1
ATOM 615 N N . ASN A 1 80 ? 15.355 -6.532 -14.491 1.00 82.94 80 ASN A N 1
ATOM 616 C CA . ASN A 1 80 ? 15.321 -6.435 -15.944 1.00 82.94 80 ASN A CA 1
ATOM 617 C C . ASN A 1 80 ? 16.687 -6.015 -16.500 1.00 82.94 80 ASN A C 1
ATOM 619 O O . ASN A 1 80 ? 17.401 -5.221 -15.895 1.00 82.94 80 ASN A O 1
ATOM 623 N N . ALA A 1 81 ? 17.027 -6.525 -17.686 1.00 84.31 81 ALA A N 1
ATOM 624 C CA . ALA A 1 81 ? 18.216 -6.096 -18.429 1.00 84.31 81 ALA A CA 1
ATOM 625 C C . ALA A 1 81 ? 18.068 -4.684 -19.029 1.00 84.31 81 ALA A C 1
ATOM 627 O O . ALA A 1 81 ? 19.051 -4.091 -19.463 1.00 84.31 81 ALA A O 1
ATOM 628 N N . MET A 1 82 ? 16.832 -4.183 -19.078 1.00 86.12 82 MET A N 1
ATOM 629 C CA . MET A 1 82 ? 16.452 -2.884 -19.621 1.00 86.12 82 MET A CA 1
ATOM 630 C C . MET A 1 82 ? 15.889 -1.996 -18.511 1.00 86.12 82 MET A C 1
ATOM 632 O O . MET A 1 82 ? 15.432 -2.499 -17.480 1.00 86.12 82 MET A O 1
ATOM 636 N N . ASP A 1 83 ? 15.873 -0.688 -18.761 1.00 89.81 83 ASP A N 1
ATOM 637 C CA . ASP A 1 83 ? 15.220 0.281 -17.885 1.00 89.81 83 ASP A CA 1
ATOM 638 C C . ASP A 1 83 ? 13.735 -0.063 -17.703 1.00 89.81 83 ASP A C 1
ATOM 640 O O . ASP A 1 83 ? 13.049 -0.450 -18.650 1.00 89.81 83 ASP A O 1
ATOM 644 N N . ARG A 1 84 ? 13.248 0.094 -16.469 1.00 91.56 84 ARG A N 1
ATOM 645 C CA . ARG A 1 84 ? 11.845 -0.091 -16.088 1.00 91.56 84 ARG A CA 1
ATOM 646 C C . ARG A 1 84 ? 11.233 1.257 -15.747 1.00 91.56 84 ARG A C 1
ATOM 648 O O . ARG A 1 84 ? 11.749 1.959 -14.873 1.00 91.56 84 ARG A O 1
ATOM 655 N N . TYR A 1 85 ? 10.083 1.566 -16.330 1.00 93.44 85 TYR A N 1
ATOM 656 C CA . TYR A 1 85 ? 9.312 2.756 -15.996 1.00 93.44 85 TYR A CA 1
ATOM 657 C C . TYR A 1 85 ? 7.991 2.384 -15.324 1.00 93.44 85 TYR A C 1
ATOM 659 O O . TYR A 1 85 ? 7.307 1.422 -15.671 1.00 93.44 85 TYR A O 1
ATOM 667 N N . SER A 1 86 ? 7.605 3.180 -14.330 1.00 95.06 86 SER A N 1
ATOM 668 C CA . SER A 1 86 ? 6.297 3.049 -13.695 1.00 95.06 86 SER A CA 1
ATOM 669 C C . SER A 1 86 ? 5.743 4.401 -13.282 1.00 95.06 86 SER A C 1
ATOM 671 O O . SER A 1 86 ? 6.492 5.290 -12.876 1.00 95.06 86 SER A O 1
ATOM 673 N N . LEU A 1 87 ? 4.423 4.525 -13.335 1.00 96.94 87 LEU A N 1
ATOM 674 C CA . LEU A 1 87 ? 3.667 5.676 -12.871 1.00 96.94 87 LEU A CA 1
ATOM 675 C C . LEU A 1 87 ? 2.770 5.230 -11.720 1.00 96.94 87 LEU A C 1
ATOM 677 O O . LEU A 1 87 ? 1.934 4.347 -11.894 1.00 96.94 87 LEU A O 1
ATOM 681 N N . ALA A 1 88 ? 2.941 5.856 -10.557 1.00 96.50 88 ALA A N 1
ATOM 682 C CA . ALA A 1 88 ? 2.123 5.610 -9.377 1.00 96.50 88 ALA A CA 1
ATOM 683 C C . ALA A 1 88 ? 1.191 6.801 -9.120 1.00 96.50 88 ALA A C 1
ATOM 685 O O . ALA A 1 88 ? 1.646 7.936 -8.961 1.00 96.50 88 ALA A O 1
ATOM 686 N N . LEU A 1 89 ? -0.113 6.535 -9.063 1.00 97.62 89 LEU A N 1
ATOM 687 C CA . LEU A 1 89 ? -1.140 7.474 -8.624 1.00 97.62 89 LEU A CA 1
ATOM 688 C C . LEU A 1 89 ? -1.564 7.117 -7.199 1.00 97.62 89 LEU A C 1
ATOM 690 O O . LEU A 1 89 ? -2.196 6.085 -6.977 1.00 97.62 89 LEU A O 1
ATOM 694 N N . PHE A 1 90 ? -1.248 7.995 -6.251 1.00 95.56 90 PHE A N 1
ATOM 695 C CA . PHE A 1 90 ? -1.621 7.850 -4.847 1.00 95.56 90 PHE A CA 1
ATOM 696 C C . PHE A 1 90 ? -2.979 8.510 -4.590 1.00 95.56 90 PHE A C 1
ATOM 698 O O . PHE A 1 90 ? -3.170 9.696 -4.868 1.00 95.56 90 PHE A O 1
ATOM 705 N N . LEU A 1 91 ? -3.930 7.734 -4.075 1.00 95.62 91 LEU A N 1
ATOM 706 C CA . LEU A 1 91 ? -5.250 8.199 -3.666 1.00 95.62 91 LEU A CA 1
ATOM 707 C C . LEU A 1 91 ? -5.282 8.351 -2.148 1.00 95.62 91 LEU A C 1
ATOM 709 O O . LEU A 1 91 ? -5.419 7.382 -1.392 1.00 95.62 91 LEU A O 1
ATOM 713 N N . ASP A 1 92 ? -5.185 9.603 -1.720 1.00 92.94 92 ASP A N 1
ATOM 714 C CA . ASP A 1 92 ? -5.212 10.008 -0.324 1.00 92.94 92 ASP A CA 1
ATOM 715 C C . ASP A 1 92 ? -6.512 10.757 0.010 1.00 92.94 92 ASP A C 1
ATOM 717 O O . ASP A 1 92 ? -7.034 11.510 -0.818 1.00 92.94 92 ASP A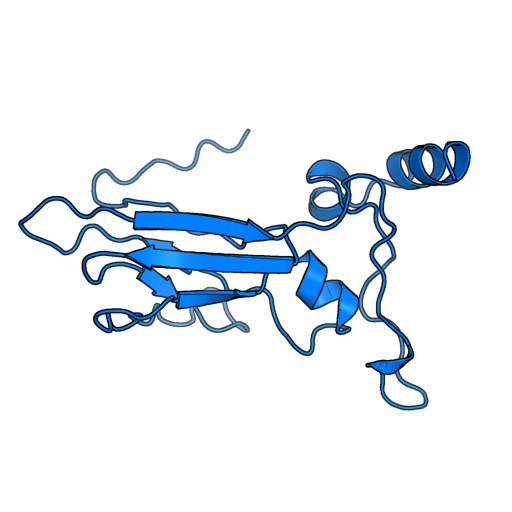 O 1
ATOM 721 N N . PRO A 1 93 ? -7.050 10.599 1.232 1.00 91.38 93 PRO A N 1
ATOM 722 C CA . PRO A 1 93 ? -8.062 11.519 1.743 1.00 91.38 93 PRO A CA 1
ATOM 723 C C . PRO A 1 93 ? -7.490 12.940 1.881 1.00 91.38 93 PRO A C 1
ATOM 725 O O . PRO A 1 93 ? -6.274 13.147 1.884 1.00 91.38 93 PRO A O 1
ATOM 728 N N . ASN A 1 94 ? -8.371 13.927 2.076 1.00 90.88 94 ASN A N 1
ATOM 729 C CA . ASN A 1 94 ? -7.934 15.271 2.448 1.00 90.88 94 ASN A CA 1
ATOM 730 C C . ASN A 1 94 ? -7.006 15.173 3.685 1.00 90.88 94 ASN A C 1
ATOM 732 O O . ASN A 1 94 ? -7.375 14.497 4.650 1.00 90.88 94 ASN A O 1
ATOM 736 N N . PRO A 1 95 ? -5.823 15.821 3.688 1.00 84.75 95 PRO A N 1
ATOM 737 C CA . PRO A 1 95 ? -4.859 15.738 4.784 1.00 84.75 95 PRO A CA 1
ATOM 738 C C . PRO A 1 95 ? -5.410 16.046 6.180 1.00 84.75 95 PRO A C 1
ATOM 740 O O . PRO A 1 95 ? -4.804 15.620 7.158 1.00 84.75 95 PRO A O 1
ATOM 743 N N . GLU A 1 96 ? -6.523 16.770 6.291 1.00 83.69 96 GLU A N 1
ATOM 744 C CA . GLU A 1 96 ? -7.161 17.118 7.569 1.00 83.69 96 GLU A CA 1
ATOM 745 C C . GLU A 1 96 ? -8.285 16.149 7.980 1.00 83.69 96 GLU A C 1
ATOM 747 O O . GLU A 1 96 ? -8.802 16.236 9.091 1.00 83.69 96 GLU A O 1
ATOM 752 N N . SER A 1 97 ? -8.658 15.192 7.125 1.00 88.81 97 SER A N 1
ATOM 753 C CA . SER A 1 97 ? -9.719 14.229 7.425 1.00 88.81 97 SER A CA 1
ATOM 754 C C . SER A 1 97 ? -9.392 13.350 8.633 1.00 88.81 97 SER A C 1
ATOM 756 O O . SER A 1 97 ? -8.263 12.886 8.806 1.00 88.81 97 SER A O 1
ATOM 758 N N . ILE A 1 98 ? -10.417 13.053 9.434 1.00 89.88 98 ILE A N 1
ATOM 759 C CA . ILE A 1 98 ? -10.333 12.062 10.507 1.00 89.88 98 ILE A CA 1
ATOM 760 C C . ILE A 1 98 ? -10.474 10.661 9.914 1.00 89.88 98 ILE A C 1
ATOM 762 O O . ILE A 1 98 ? -11.480 10.323 9.294 1.00 89.88 98 ILE A O 1
ATOM 766 N N . VAL A 1 99 ? -9.467 9.829 10.146 1.00 92.94 99 VAL A N 1
ATOM 767 C CA . VAL A 1 99 ? -9.415 8.425 9.750 1.00 92.94 99 VAL A CA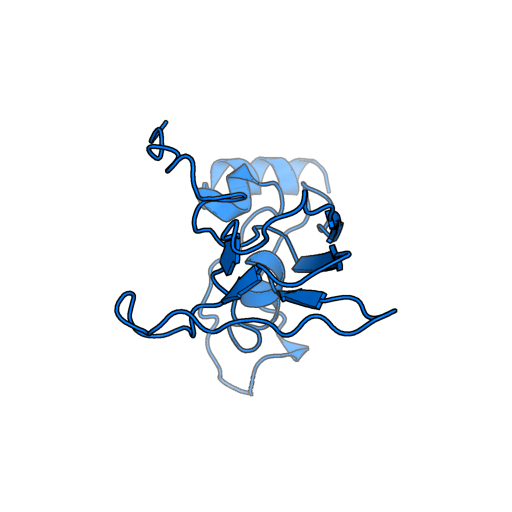 1
ATOM 768 C C . VAL A 1 99 ? -9.655 7.573 10.987 1.00 92.94 99 VAL A C 1
ATOM 770 O O . VAL A 1 99 ? -8.857 7.583 11.922 1.00 92.94 99 VAL A O 1
ATOM 773 N N . LYS A 1 100 ? -10.752 6.819 10.987 1.00 94.31 100 LYS A N 1
ATOM 774 C CA . LYS A 1 100 ? -11.110 5.847 12.027 1.00 94.31 100 LYS A CA 1
ATOM 775 C C . LYS A 1 100 ? -11.854 4.664 11.401 1.00 94.31 100 LYS A C 1
ATOM 777 O O . LYS A 1 100 ? -12.402 4.837 10.311 1.00 94.31 100 LYS A O 1
ATOM 782 N N . PRO A 1 101 ? -11.900 3.493 12.058 1.00 96.75 101 PRO A N 1
ATOM 783 C CA . PRO A 1 101 ? -12.727 2.384 11.596 1.00 96.75 101 PRO A CA 1
ATOM 784 C C . PRO A 1 101 ? -14.164 2.823 11.299 1.00 96.75 101 PRO A C 1
ATOM 786 O O . PRO A 1 101 ? -14.806 3.472 12.126 1.00 96.75 101 PRO A O 1
ATOM 789 N N . LEU A 1 102 ? -14.644 2.502 10.097 1.00 95.81 102 LEU A N 1
ATOM 790 C CA . LEU A 1 102 ? -16.007 2.793 9.675 1.00 95.81 102 LEU A CA 1
ATOM 791 C C . LEU A 1 102 ? -16.942 1.751 10.282 1.00 95.81 102 LEU A C 1
ATOM 793 O O . LEU A 1 102 ? -16.826 0.565 9.977 1.00 95.81 102 LEU A O 1
ATOM 797 N N . GLU A 1 103 ? -17.896 2.199 11.096 1.00 94.06 103 GLU A N 1
ATOM 798 C CA . GLU A 1 103 ? -18.853 1.324 11.788 1.00 94.06 103 GLU A CA 1
ATOM 799 C C . GLU A 1 103 ? -19.618 0.420 10.811 1.00 94.06 103 GLU A C 1
ATOM 801 O O . GLU A 1 103 ? -19.778 -0.768 11.069 1.00 94.06 103 GLU A O 1
ATOM 806 N N . ALA A 1 104 ? -19.979 0.942 9.633 1.00 95.50 104 ALA A N 1
ATOM 807 C CA . ALA A 1 104 ? -20.658 0.187 8.577 1.00 95.50 104 ALA A CA 1
ATOM 808 C C . ALA A 1 104 ? -19.838 -0.990 8.010 1.00 95.50 104 ALA A C 1
ATOM 810 O O . ALA A 1 104 ? -20.399 -1.894 7.396 1.00 95.50 104 ALA A O 1
ATOM 811 N N . LEU A 1 105 ? -18.514 -0.984 8.187 1.00 95.00 105 LEU A N 1
ATOM 812 C CA . LEU A 1 105 ? -17.629 -2.071 7.763 1.00 95.00 105 LEU A CA 1
ATOM 813 C C . LEU A 1 105 ? -17.304 -3.035 8.907 1.00 95.00 105 LEU A C 1
ATOM 815 O O . LEU A 1 105 ? -16.656 -4.053 8.670 1.00 95.00 105 LEU A O 1
ATOM 819 N N . MET A 1 106 ? -17.725 -2.737 10.136 1.00 94.94 106 MET A N 1
ATOM 820 C CA . MET A 1 106 ? -17.470 -3.556 11.316 1.00 94.94 106 MET A CA 1
ATOM 821 C C . MET A 1 106 ? -18.591 -4.578 11.530 1.00 94.94 106 MET A C 1
ATOM 823 O O . MET A 1 106 ? -19.738 -4.366 11.147 1.00 94.94 106 MET A O 1
ATOM 827 N N . 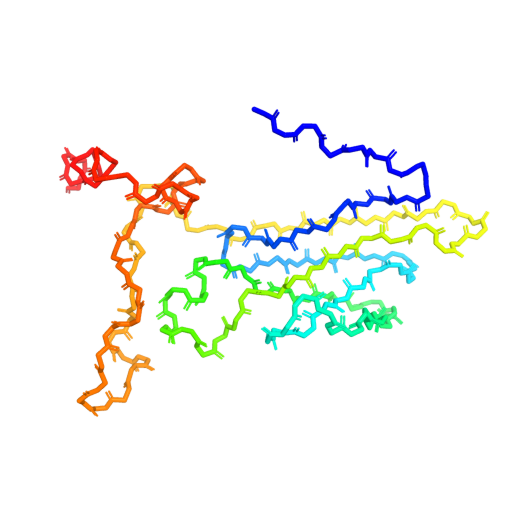LYS A 1 107 ? -18.253 -5.729 12.120 1.00 93.81 107 LYS A N 1
ATOM 828 C CA . LYS A 1 107 ? -19.266 -6.698 12.561 1.00 93.81 107 LYS A CA 1
ATOM 829 C C . LYS A 1 107 ? -19.952 -6.163 13.815 1.00 93.81 107 LYS A C 1
ATOM 831 O O . LYS A 1 107 ? -19.336 -5.445 14.601 1.00 93.81 107 LYS A O 1
ATOM 836 N N . GLU A 1 108 ? -21.197 -6.567 14.032 1.00 94.12 108 GLU A N 1
ATOM 837 C CA . GLU A 1 108 ? -21.911 -6.238 15.263 1.00 94.12 108 GLU A CA 1
ATOM 838 C C . GLU A 1 108 ? -21.117 -6.708 16.495 1.00 94.12 108 GLU A C 1
ATOM 840 O O . GLU A 1 108 ? -20.610 -7.831 16.539 1.00 94.12 108 GLU A O 1
ATOM 845 N N . GLY A 1 109 ? -20.940 -5.808 17.466 1.00 93.25 109 GLY A N 1
ATOM 846 C CA . GLY A 1 109 ? -20.144 -6.053 18.673 1.00 93.25 109 GLY A CA 1
ATOM 847 C C . GLY A 1 109 ? -18.619 -6.071 18.477 1.00 93.25 109 GLY A C 1
ATOM 848 O O . GLY A 1 109 ? -17.886 -6.258 19.450 1.00 93.25 109 GLY A O 1
ATOM 849 N N . GLU A 1 110 ? -18.106 -5.868 17.259 1.00 96.12 110 GLU A N 1
ATOM 850 C CA . GLU A 1 110 ? -16.665 -5.774 17.014 1.00 96.12 110 GLU A CA 1
ATOM 851 C C . GLU A 1 110 ? -16.091 -4.484 17.612 1.00 96.12 110 GLU A C 1
ATOM 853 O O . GLU A 1 110 ? -16.652 -3.400 17.467 1.00 96.12 110 GLU A O 1
ATOM 858 N N . LYS A 1 111 ? -14.926 -4.588 18.259 1.00 95.81 111 LYS A N 1
ATOM 859 C CA . LYS A 1 111 ? -14.206 -3.421 18.778 1.00 95.81 111 LYS A CA 1
ATOM 860 C C . LYS A 1 111 ? -13.281 -2.823 17.706 1.00 95.81 111 LYS A C 1
ATOM 862 O O . LYS A 1 111 ? -12.658 -3.579 16.950 1.00 95.81 111 LYS A O 1
ATOM 867 N N . PRO A 1 112 ? -13.131 -1.488 17.650 1.00 95.69 112 PRO A N 1
ATOM 868 C CA . PRO A 1 112 ? -12.121 -0.845 16.815 1.00 95.69 112 PRO A CA 1
ATOM 869 C C . PRO A 1 112 ? -10.719 -1.369 17.158 1.00 95.69 112 PRO A C 1
ATOM 871 O O . PRO A 1 112 ? -10.315 -1.358 18.318 1.00 95.69 112 PRO A O 1
ATOM 874 N N . LYS A 1 113 ? -9.973 -1.833 16.152 1.00 94.50 113 LYS A N 1
ATOM 875 C CA . LYS A 1 113 ? -8.570 -2.264 16.284 1.00 94.50 113 LYS A CA 1
ATOM 876 C C . LYS A 1 113 ? -7.589 -1.101 16.164 1.00 94.50 113 LYS A C 1
ATOM 878 O O . LYS A 1 113 ? -6.428 -1.242 16.531 1.00 94.50 113 LYS A O 1
ATOM 883 N N . TYR A 1 114 ? -8.046 0.020 15.612 1.00 91.88 114 TYR A N 1
ATOM 884 C CA . TYR A 1 114 ? -7.232 1.192 15.327 1.00 91.88 114 TYR A CA 1
ATOM 885 C C . TYR A 1 114 ? -7.841 2.418 15.993 1.00 91.88 114 TYR A C 1
ATOM 887 O O . TYR A 1 114 ? -9.048 2.646 15.910 1.00 91.88 114 TYR A O 1
ATOM 895 N N . GLU A 1 115 ? -6.982 3.228 16.598 1.00 89.31 115 GLU A N 1
ATOM 896 C CA . GLU A 1 115 ? -7.344 4.554 17.084 1.00 89.31 115 GLU A CA 1
ATOM 897 C C . GLU A 1 115 ? -7.550 5.531 15.921 1.00 89.31 115 GLU A C 1
ATOM 899 O O . GLU A 1 115 ? -6.974 5.372 14.834 1.00 89.31 115 GLU A O 1
ATOM 904 N N . GLN A 1 116 ? -8.364 6.559 16.172 1.00 89.69 116 GLN A N 1
ATOM 905 C CA . GLN A 1 116 ? -8.573 7.639 15.217 1.00 89.69 116 GLN A CA 1
ATOM 906 C C . GLN A 1 116 ? -7.295 8.466 15.030 1.00 89.69 116 GLN A C 1
ATOM 908 O O . GLN A 1 116 ? -6.582 8.760 15.988 1.00 89.69 116 GLN A O 1
ATOM 913 N N . CYS A 1 117 ? -7.020 8.881 13.798 1.00 86.56 117 CYS A N 1
ATOM 914 C CA . CYS A 1 117 ? -5.904 9.765 13.477 1.00 86.56 117 CYS A CA 1
ATOM 915 C C . CYS A 1 117 ? -6.286 10.752 12.374 1.00 86.56 117 CYS A C 1
ATOM 917 O O . CYS A 1 117 ? -7.299 10.588 11.702 1.00 86.56 117 CYS A O 1
ATOM 919 N N . VAL A 1 118 ? -5.453 11.766 12.159 1.00 87.50 118 VAL A N 1
ATOM 920 C CA . VAL A 1 118 ? -5.582 12.656 11.000 1.00 87.50 118 VAL A CA 1
ATOM 921 C C . VAL A 1 118 ? -4.901 12.024 9.785 1.00 87.50 118 VAL A C 1
ATOM 923 O O . VAL A 1 118 ? -3.830 11.430 9.913 1.00 87.50 118 VAL A O 1
ATOM 926 N N . ALA A 1 119 ? -5.534 12.150 8.624 1.00 84.88 119 ALA A N 1
ATOM 927 C CA . ALA A 1 119 ? -5.133 11.586 7.338 1.00 84.88 119 ALA A CA 1
ATOM 928 C C . ALA A 1 119 ? -3.737 11.993 6.850 1.00 84.88 119 ALA A C 1
ATOM 930 O O . ALA A 1 119 ? -3.049 11.193 6.219 1.00 84.88 119 ALA A O 1
ATOM 931 N N . GLY A 1 120 ? -3.304 13.226 7.116 1.00 80.19 120 GLY A N 1
ATOM 932 C CA . GLY A 1 120 ? -2.006 13.707 6.656 1.00 80.19 120 GLY A CA 1
ATOM 933 C C . GLY A 1 120 ? -0.871 12.773 7.087 1.00 80.19 120 GLY A C 1
ATOM 934 O O . GLY A 1 120 ? -0.900 12.213 8.181 1.00 80.19 120 GLY A O 1
ATOM 935 N N . HIS A 1 121 ? 0.164 12.638 6.250 1.00 65.56 121 HIS A N 1
ATOM 936 C CA . HIS A 1 121 ? 1.267 11.677 6.429 1.00 65.56 121 HIS A CA 1
ATOM 937 C C . HIS A 1 121 ? 1.811 11.601 7.869 1.00 65.56 121 HIS A C 1
ATOM 939 O O . HIS A 1 121 ? 2.056 10.518 8.397 1.00 65.56 121 HIS A O 1
ATOM 945 N N . LYS A 1 122 ? 1.975 12.749 8.542 1.00 66.56 122 LYS A N 1
ATOM 946 C CA . LYS A 1 122 ? 2.433 12.792 9.941 1.00 66.56 122 LYS A CA 1
ATOM 947 C C . LYS A 1 122 ? 1.402 12.233 10.930 1.00 66.56 122 LYS A C 1
ATOM 949 O O . LYS A 1 122 ? 1.797 11.589 11.897 1.00 66.56 122 LYS A O 1
ATOM 954 N N . GLY A 1 123 ? 0.114 12.464 10.696 1.00 68.12 123 GLY A N 1
ATOM 955 C CA . GLY A 1 123 ? -0.977 11.929 11.508 1.00 68.12 123 GLY A CA 1
ATOM 956 C C . GLY A 1 123 ? -1.086 10.409 11.394 1.00 68.12 123 GLY A C 1
ATOM 957 O O . GLY A 1 123 ? -1.122 9.731 12.420 1.00 68.12 123 GLY A O 1
ATOM 958 N N . VAL A 1 124 ? -1.016 9.864 10.176 1.00 67.12 124 VAL A N 1
ATOM 959 C CA . VAL A 1 124 ? -1.064 8.408 9.942 1.00 67.12 124 VAL A CA 1
ATOM 960 C C . VAL A 1 124 ? 0.187 7.704 10.473 1.00 67.12 124 VAL A C 1
ATOM 962 O O . VAL A 1 124 ? 0.077 6.638 11.074 1.00 67.12 124 VAL A O 1
ATOM 965 N N . ARG A 1 125 ? 1.375 8.300 10.295 1.00 64.25 125 ARG A N 1
ATOM 966 C CA . ARG A 1 125 ? 2.654 7.684 10.683 1.00 64.25 125 ARG A CA 1
ATOM 967 C C . ARG A 1 125 ? 2.968 7.770 12.177 1.00 64.25 125 ARG A C 1
ATOM 969 O O . ARG A 1 125 ? 3.575 6.847 12.709 1.00 64.25 125 ARG A O 1
ATOM 976 N N . PHE A 1 126 ? 2.621 8.875 12.838 1.00 60.38 126 PHE A N 1
ATOM 977 C CA . PHE A 1 126 ? 3.054 9.140 14.217 1.00 60.38 126 PHE A CA 1
ATOM 978 C C . PHE A 1 126 ? 1.915 9.162 15.242 1.00 60.38 126 PHE A C 1
ATOM 980 O O . PHE A 1 126 ? 2.207 9.275 16.428 1.00 60.38 126 PHE A O 1
ATOM 987 N N . GLY A 1 127 ? 0.644 9.085 14.819 1.00 55.91 127 GLY A N 1
ATOM 988 C CA . GLY A 1 127 ? -0.504 8.987 15.732 1.00 55.91 127 GLY A CA 1
ATOM 989 C C . GLY A 1 127 ? -0.598 10.115 16.767 1.00 55.91 127 GLY A C 1
ATOM 990 O O . GLY A 1 127 ? -1.123 9.907 17.853 1.00 55.91 127 GLY A O 1
ATOM 991 N N . ASN A 1 128 ? -0.036 11.296 16.488 1.00 56.84 128 ASN A N 1
ATOM 992 C CA . ASN A 1 128 ? 0.138 12.326 17.511 1.00 56.84 128 ASN A CA 1
ATOM 993 C C . ASN A 1 128 ? -1.191 13.067 17.798 1.00 56.84 128 ASN A C 1
ATOM 995 O O . ASN A 1 128 ? -1.724 13.697 16.875 1.00 56.84 128 ASN A O 1
ATOM 999 N N . PRO A 1 129 ? -1.684 13.076 19.057 1.00 59.56 129 PRO A N 1
ATOM 1000 C CA . PRO A 1 129 ? -2.940 13.728 19.443 1.00 59.56 129 PRO A CA 1
ATOM 1001 C C . PRO A 1 129 ? -3.011 15.218 19.091 1.00 59.56 129 PRO A C 1
ATOM 1003 O O . PRO A 1 129 ? -4.088 15.722 18.791 1.00 59.56 129 PRO A O 1
ATOM 1006 N N . LYS A 1 130 ? -1.866 15.916 19.033 1.00 58.88 130 LYS A N 1
ATOM 1007 C CA . LYS A 1 130 ? -1.808 17.339 18.655 1.00 58.88 130 LYS A CA 1
ATOM 1008 C C . LYS A 1 130 ? -2.381 17.619 17.264 1.00 58.88 130 LYS A C 1
ATOM 1010 O O . LYS A 1 130 ? -2.844 18.725 17.010 1.00 58.88 130 LYS A O 1
ATOM 1015 N N . TYR A 1 131 ? -2.344 16.647 16.349 1.00 59.38 131 TYR A N 1
ATOM 1016 C CA . TYR A 1 131 ? -2.929 16.831 15.020 1.00 59.38 131 TYR A CA 1
ATOM 1017 C C . TYR A 1 131 ? -4.458 16.717 15.037 1.00 59.38 131 TYR A C 1
ATOM 1019 O O . TYR A 1 131 ? -5.101 17.369 14.221 1.00 59.38 131 TYR A O 1
ATOM 1027 N N . LEU A 1 132 ? -5.043 15.961 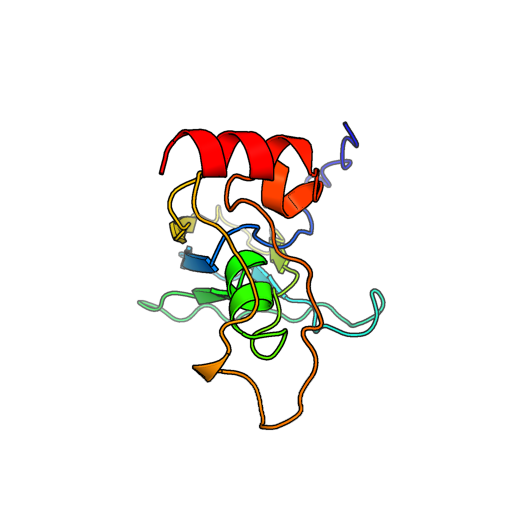15.976 1.00 60.03 132 LEU A N 1
ATOM 1028 C CA . LEU A 1 132 ? -6.500 15.843 16.112 1.00 60.03 132 LEU A CA 1
ATOM 1029 C C . LEU A 1 132 ? -7.133 17.171 16.546 1.00 60.03 132 LEU A C 1
ATOM 1031 O O . LEU A 1 132 ? -8.152 17.566 15.988 1.00 60.03 132 LEU A O 1
ATOM 1035 N N . GLU A 1 133 ? -6.502 17.890 17.478 1.00 60.06 133 GLU A N 1
ATOM 1036 C CA . GLU A 1 133 ? -6.955 19.222 17.913 1.00 60.06 133 GLU A CA 1
ATOM 1037 C C . GLU A 1 133 ? -6.936 20.239 16.761 1.00 60.06 133 GLU A C 1
ATOM 1039 O O . GLU A 1 133 ? -7.864 21.029 16.606 1.00 60.06 133 GLU A O 1
ATOM 1044 N N . LEU A 1 134 ? -5.907 20.182 15.906 1.00 57.44 134 LEU A N 1
ATOM 1045 C CA . LEU A 1 134 ? -5.779 21.057 14.736 1.00 57.44 134 LEU A CA 1
ATOM 1046 C C . LEU A 1 134 ? -6.846 20.787 13.667 1.00 57.44 134 LEU A C 1
ATOM 1048 O O . LEU A 1 134 ? -7.331 21.736 13.058 1.00 57.44 134 LEU A O 1
ATOM 1052 N N . ALA A 1 135 ? -7.207 19.520 13.442 1.00 55.66 135 ALA A N 1
ATOM 1053 C CA . ALA A 1 135 ? -8.276 19.153 12.514 1.00 55.66 135 ALA A CA 1
ATOM 1054 C C . ALA A 1 135 ? -9.660 19.561 13.051 1.00 55.66 135 ALA A C 1
ATOM 1056 O O . ALA A 1 135 ? -10.481 20.084 12.304 1.00 55.66 135 ALA A O 1
ATOM 1057 N N . ALA A 1 136 ? -9.904 19.389 14.356 1.00 57.66 136 ALA A N 1
ATOM 1058 C CA . ALA A 1 136 ? -11.162 19.779 14.995 1.00 57.66 136 ALA A CA 1
ATOM 1059 C C . ALA A 1 136 ? -11.392 21.303 15.009 1.00 57.66 136 ALA A C 1
ATOM 1061 O O . ALA A 1 136 ? -12.531 21.743 14.952 1.00 57.66 136 ALA A O 1
ATOM 1062 N N . ALA A 1 137 ? -10.329 22.112 15.059 1.00 54.59 137 ALA A N 1
ATOM 1063 C CA . ALA A 1 137 ? -10.423 23.575 15.056 1.00 54.59 137 ALA A CA 1
ATOM 1064 C C . ALA A 1 137 ? -10.735 24.195 13.675 1.00 54.59 137 ALA A C 1
ATOM 1066 O O . ALA A 1 137 ? -10.882 25.414 13.580 1.00 54.59 137 ALA A O 1
ATOM 1067 N N . ARG A 1 138 ? -10.772 23.387 12.606 1.00 51.81 138 ARG A N 1
ATOM 1068 C CA . ARG A 1 138 ? -10.957 23.834 11.210 1.00 51.81 138 ARG A CA 1
ATOM 1069 C C . ARG A 1 138 ? -12.219 23.284 10.534 1.00 51.81 138 ARG A C 1
ATOM 1071 O O . ARG A 1 138 ? -12.483 23.664 9.396 1.00 51.81 138 ARG A O 1
ATOM 1078 N N . ALA A 1 139 ? -12.955 22.405 11.215 1.00 47.53 139 ALA A N 1
ATOM 1079 C CA . ALA A 1 139 ? -14.250 21.870 10.790 1.00 47.53 139 ALA A CA 1
ATOM 1080 C C . ALA A 1 139 ? -15.399 22.727 11.339 1.00 47.53 139 ALA A C 1
ATOM 1082 O O . ALA A 1 139 ? -16.417 22.848 10.624 1.00 47.53 139 ALA A O 1
#

Radius of gyration: 17.04 Å; chains: 1; bounding box: 44×39×40 Å